Protein AF-A0A953XYH4-F1 (afdb_monomer_lite)

Secondary structure (DSSP, 8-state):
-PPPPTT--TTSSTTSS-HHHHHHHHHGGGHHHHHHHHHHHHHHHHHHHHHHHHHHHHIIIIITTT-GGGTHHHHHHHHHHHHHHHHHHHHHHHHHHHH-

pLDDT: mean 70.43, std 10.37, range [50.81, 85.0]

Foldseek 3Di:
DDDDDPPPPVPPPVPPPDPPVVVVVVCVVCVVVVVVVVVLVVLLVCLVVLQVVLVVVCVVPCVVVVNPVVNVVSVVVNVVSVVSNVVSVVVVVVVVVVVD

Radius of gyration: 25.69 Å; chains: 1; bounding box: 48×44×75 Å

Sequence (100 aa):
MTPPAKDDYEGKRRFAGGLLPRLLKYAWPQRGLLGISFLLFPLAAASQLGQPYVLKLVLDGPIKDGNAAGITPYLLVFIGLVLGQGILQFTQSLLMTLAG

Structure (mmCIF, N/CA/C/O backbone):
data_AF-A0A953XYH4-F1
#
_entry.id   AF-A0A953XYH4-F1
#
loop_
_atom_site.group_PDB
_atom_site.id
_atom_site.type_symbol
_atom_site.label_atom_id
_atom_site.label_alt_id
_atom_site.label_comp_id
_atom_site.label_asym_id
_atom_site.label_entity_id
_atom_site.label_seq_id
_atom_site.pdbx_PDB_ins_code
_atom_site.Cartn_x
_atom_site.Cartn_y
_atom_site.Cartn_z
_atom_site.occupancy
_atom_site.B_iso_or_equiv
_atom_site.auth_seq_id
_atom_site.auth_comp_id
_atom_site.auth_asym_id
_atom_site.auth_atom_id
_atom_site.pdbx_PDB_model_num
ATOM 1 N N . MET A 1 1 ? 30.353 37.609 -52.520 1.00 53.69 1 MET A N 1
ATOM 2 C CA . MET A 1 1 ? 30.089 36.658 -51.421 1.00 53.69 1 MET A CA 1
ATOM 3 C C . MET A 1 1 ? 28.840 37.116 -50.695 1.00 53.69 1 MET A C 1
ATOM 5 O O . MET A 1 1 ? 28.898 38.068 -49.932 1.00 53.69 1 MET A O 1
ATOM 9 N N . THR A 1 2 ? 27.698 36.525 -51.026 1.00 58.91 2 THR A N 1
ATOM 10 C CA . THR A 1 2 ? 26.427 36.739 -50.325 1.00 58.91 2 THR A CA 1
ATOM 11 C C . THR A 1 2 ? 26.399 35.853 -49.074 1.00 58.91 2 THR A C 1
ATOM 13 O O . THR A 1 2 ? 26.816 34.697 -49.164 1.00 58.91 2 THR A O 1
ATOM 16 N N . PRO A 1 3 ? 25.975 36.367 -47.906 1.00 57.78 3 PRO A N 1
ATOM 17 C CA . PRO A 1 3 ? 25.908 35.569 -46.685 1.00 57.78 3 PRO A CA 1
ATOM 18 C C . PRO A 1 3 ? 24.851 34.456 -46.822 1.00 57.78 3 PRO A C 1
ATOM 20 O O . PRO A 1 3 ? 23.803 34.703 -47.426 1.00 57.78 3 PRO A O 1
ATOM 23 N N . PRO A 1 4 ? 25.107 33.242 -46.297 1.00 58.75 4 PRO A N 1
ATOM 24 C CA . PRO A 1 4 ? 24.149 32.143 -46.368 1.00 58.75 4 PRO A CA 1
ATOM 25 C C . PRO A 1 4 ? 22.876 32.477 -45.580 1.00 58.75 4 PRO A C 1
ATOM 27 O O . PRO A 1 4 ? 22.923 33.118 -44.526 1.00 58.75 4 PRO A O 1
ATOM 30 N N . ALA A 1 5 ? 21.732 32.069 -46.136 1.00 64.25 5 ALA A N 1
ATOM 31 C CA . ALA A 1 5 ? 20.417 32.243 -45.535 1.00 64.25 5 ALA A CA 1
ATOM 32 C C . ALA A 1 5 ? 20.369 31.576 -44.151 1.00 64.25 5 ALA A C 1
ATOM 34 O O . ALA A 1 5 ? 20.984 30.538 -43.915 1.00 64.25 5 ALA A O 1
ATOM 35 N N . LYS A 1 6 ? 19.634 32.191 -43.223 1.00 57.78 6 LYS A N 1
ATOM 36 C CA . LYS A 1 6 ? 19.582 31.906 -41.775 1.00 57.78 6 LYS A CA 1
ATOM 37 C C . LYS A 1 6 ? 18.868 30.581 -41.438 1.00 57.78 6 LYS A C 1
ATOM 39 O O . LYS A 1 6 ? 18.379 30.389 -40.326 1.00 57.78 6 LYS A O 1
ATOM 44 N N . ASP A 1 7 ? 18.802 29.689 -42.413 1.00 57.28 7 ASP A N 1
ATOM 45 C CA . ASP A 1 7 ? 17.936 28.523 -42.504 1.00 57.28 7 ASP A CA 1
ATOM 46 C C . ASP A 1 7 ? 18.749 27.241 -42.237 1.00 57.28 7 ASP A C 1
ATOM 48 O O . ASP A 1 7 ? 18.176 26.213 -41.878 1.00 57.28 7 ASP A O 1
ATOM 52 N N . ASP A 1 8 ? 20.086 27.344 -42.291 1.00 51.84 8 ASP A N 1
ATOM 53 C CA . ASP A 1 8 ? 21.090 26.303 -42.004 1.00 51.84 8 ASP A CA 1
ATOM 54 C C . ASP A 1 8 ? 21.190 25.914 -40.513 1.00 51.84 8 ASP A C 1
ATOM 56 O O . ASP A 1 8 ? 22.164 25.316 -40.054 1.00 51.84 8 ASP A O 1
ATOM 60 N N . TYR A 1 9 ? 20.142 26.168 -39.727 1.00 54.19 9 TYR A N 1
ATOM 61 C CA . TYR A 1 9 ? 19.920 25.463 -38.465 1.00 54.19 9 TYR A CA 1
ATOM 62 C C . TYR A 1 9 ? 19.162 24.163 -38.764 1.00 54.19 9 TYR A C 1
ATOM 64 O O . TYR A 1 9 ? 18.007 23.980 -38.360 1.00 54.19 9 TYR A O 1
ATOM 72 N N . GLU A 1 10 ? 19.822 23.239 -39.469 1.00 55.06 10 GLU A N 1
ATOM 73 C CA . GLU A 1 10 ? 19.344 21.896 -39.844 1.00 55.06 10 GLU A CA 1
ATOM 74 C C . GLU A 1 10 ? 19.133 20.944 -38.638 1.00 55.06 10 GLU A C 1
ATOM 76 O O . GLU A 1 10 ? 19.367 19.739 -38.692 1.00 55.06 10 GLU A O 1
ATOM 81 N N . GLY A 1 11 ? 18.656 21.464 -37.507 1.00 53.94 11 GLY A N 1
ATOM 82 C CA . GLY A 1 11 ? 18.243 20.693 -36.338 1.00 53.94 11 GLY A CA 1
ATOM 83 C C . GLY A 1 11 ? 16.729 20.527 -36.210 1.00 53.94 11 GLY A C 1
ATOM 84 O O . GLY A 1 11 ? 16.285 19.649 -35.486 1.00 53.94 11 GLY A O 1
ATOM 85 N N . LYS A 1 12 ? 15.892 21.325 -36.889 1.00 53.34 12 LYS A N 1
ATOM 86 C CA . LYS A 1 12 ? 14.433 21.312 -36.627 1.00 53.34 12 LYS A CA 1
ATOM 87 C C . LYS A 1 12 ? 13.640 20.246 -37.388 1.00 53.34 12 LYS A C 1
ATOM 89 O O . LYS A 1 12 ? 12.633 19.763 -36.878 1.00 53.34 12 LYS A O 1
ATOM 94 N N . ARG A 1 13 ? 14.063 19.847 -38.593 1.00 50.81 13 ARG A N 1
ATOM 95 C CA . ARG A 1 13 ? 13.257 18.955 -39.458 1.00 50.81 13 ARG A CA 1
ATOM 96 C C . ARG A 1 13 ? 13.507 17.463 -39.250 1.00 50.81 13 ARG A C 1
ATOM 98 O O . ARG A 1 13 ? 12.594 16.672 -39.462 1.00 50.81 13 ARG A O 1
ATOM 105 N N . ARG A 1 14 ? 14.680 17.067 -38.744 1.00 52.47 14 ARG A N 1
ATOM 106 C CA . ARG A 1 14 ? 14.974 15.659 -38.407 1.00 52.47 14 ARG A CA 1
ATOM 107 C C . ARG A 1 14 ? 14.221 15.139 -37.177 1.00 52.47 14 ARG A C 1
ATOM 109 O O . ARG A 1 14 ? 14.085 13.931 -37.024 1.00 52.47 14 ARG A O 1
ATOM 116 N N . PHE A 1 15 ? 13.687 16.033 -36.345 1.00 53.28 15 PHE A N 1
ATOM 117 C CA . PHE A 1 15 ? 12.912 15.686 -35.147 1.00 53.28 15 PHE A CA 1
ATOM 118 C C . PHE A 1 15 ? 11.392 15.745 -35.375 1.00 53.28 15 PHE A C 1
ATOM 120 O O . PHE A 1 15 ? 10.632 15.282 -34.529 1.00 53.28 15 PHE A O 1
ATOM 127 N N . ALA A 1 16 ? 10.937 16.259 -36.526 1.00 56.75 16 ALA A N 1
ATOM 128 C CA . ALA A 1 16 ? 9.515 16.418 -36.843 1.00 56.75 16 ALA A CA 1
ATOM 129 C C . ALA A 1 16 ? 8.810 15.092 -37.206 1.00 56.75 16 ALA A C 1
ATOM 131 O O . ALA A 1 16 ? 7.585 15.021 -37.204 1.00 56.75 16 ALA A O 1
ATOM 132 N N . GLY A 1 17 ? 9.574 14.030 -37.488 1.00 57.78 17 GLY A N 1
ATOM 133 C CA . GLY A 1 17 ? 9.081 12.723 -37.930 1.00 57.78 17 GLY A CA 1
ATOM 134 C C . GLY A 1 17 ? 9.318 11.607 -36.915 1.00 57.78 17 GLY A C 1
ATOM 135 O O . GLY A 1 17 ? 9.964 10.614 -37.229 1.00 57.78 17 GLY A O 1
ATOM 136 N N . GLY A 1 18 ? 8.811 11.774 -35.694 1.00 61.19 18 GLY A N 1
ATOM 137 C CA . GLY A 1 18 ? 8.490 10.647 -34.818 1.00 61.19 18 GLY A CA 1
ATOM 138 C C . GLY A 1 18 ? 9.670 9.913 -34.171 1.00 61.19 18 GLY A C 1
ATOM 139 O O . GLY A 1 18 ? 9.860 8.714 -34.376 1.00 61.19 18 GLY A O 1
ATOM 140 N N . LEU A 1 19 ? 10.387 10.575 -33.265 1.00 58.12 19 LEU A N 1
ATOM 141 C CA . LEU A 1 19 ? 11.180 9.857 -32.255 1.00 58.12 19 LEU A CA 1
ATOM 142 C C . LEU A 1 19 ? 10.282 9.062 -31.290 1.00 58.12 19 LEU A C 1
ATOM 144 O O . LEU A 1 19 ? 10.639 7.951 -30.908 1.00 58.12 19 LEU A O 1
ATOM 148 N N . LEU A 1 20 ? 9.081 9.574 -30.988 1.00 61.19 20 LEU A N 1
ATOM 149 C CA . LEU A 1 20 ? 8.064 8.901 -30.165 1.00 61.19 20 LEU A CA 1
ATOM 150 C C . LEU A 1 20 ? 7.743 7.463 -30.622 1.00 61.19 20 LEU A C 1
ATOM 152 O O . LEU A 1 20 ? 7.860 6.559 -29.801 1.00 61.19 20 LEU A O 1
ATOM 156 N N . PRO A 1 21 ? 7.373 7.189 -31.890 1.00 64.56 21 PRO A N 1
ATOM 157 C CA . PRO A 1 21 ? 7.073 5.830 -32.347 1.00 64.56 21 PRO A CA 1
ATOM 158 C C . PRO A 1 21 ? 8.288 4.894 -32.336 1.00 64.56 21 PRO A C 1
ATOM 160 O O . PRO A 1 21 ? 8.119 3.693 -32.138 1.00 64.56 21 PRO A O 1
ATOM 163 N N . ARG A 1 22 ? 9.515 5.410 -32.501 1.00 63.16 22 ARG A N 1
ATOM 164 C CA . ARG A 1 22 ? 10.743 4.604 -32.364 1.00 63.16 22 ARG A CA 1
ATOM 165 C C . ARG A 1 22 ? 11.035 4.254 -30.904 1.00 63.16 22 ARG A C 1
ATOM 167 O O . ARG A 1 22 ? 11.397 3.114 -30.626 1.00 63.16 22 ARG A O 1
ATOM 174 N N . LEU A 1 23 ? 10.788 5.186 -29.986 1.00 60.72 23 LEU A N 1
ATOM 175 C CA . LEU A 1 23 ? 10.870 4.962 -28.542 1.00 60.72 23 LEU A CA 1
ATOM 176 C C . LEU A 1 23 ? 9.793 3.972 -28.065 1.00 60.72 23 LEU A C 1
ATOM 178 O O . LEU A 1 23 ? 10.087 3.025 -27.345 1.00 60.72 23 LEU A O 1
ATOM 182 N N . LEU A 1 24 ? 8.559 4.118 -28.557 1.00 57.78 24 LEU A N 1
ATOM 183 C CA . LEU A 1 24 ? 7.445 3.197 -28.305 1.00 57.78 24 LEU A CA 1
ATOM 184 C C . LEU A 1 24 ? 7.733 1.779 -28.812 1.00 57.78 24 LEU A C 1
ATOM 186 O O . LEU A 1 24 ? 7.271 0.813 -28.210 1.00 57.78 24 LEU A O 1
ATOM 190 N N . LYS A 1 25 ? 8.516 1.635 -29.889 1.00 61.66 25 LYS A N 1
ATOM 191 C CA . LYS A 1 25 ? 8.966 0.333 -30.405 1.00 61.66 25 LYS A CA 1
ATOM 192 C C . LYS A 1 25 ? 10.000 -0.332 -29.489 1.00 61.66 25 LYS A C 1
ATOM 194 O O . LYS A 1 25 ? 10.000 -1.552 -29.388 1.00 61.66 25 LYS A O 1
ATOM 199 N N . TYR A 1 26 ? 10.805 0.463 -28.783 1.00 57.19 26 TYR A N 1
ATOM 200 C CA . TYR A 1 26 ? 11.725 0.003 -27.736 1.00 57.19 26 TYR A CA 1
ATOM 201 C C . TYR A 1 26 ? 11.036 -0.262 -26.390 1.00 57.19 26 TYR A C 1
ATOM 203 O O . TYR A 1 26 ? 11.500 -1.105 -25.635 1.00 57.19 26 TYR A O 1
ATOM 211 N N . ALA A 1 27 ? 9.909 0.400 -26.107 1.00 55.50 27 ALA A N 1
ATOM 212 C CA . ALA A 1 27 ? 9.056 0.126 -24.945 1.00 55.50 27 ALA A CA 1
ATOM 213 C C . ALA A 1 27 ? 8.108 -1.078 -25.160 1.00 55.50 27 ALA A C 1
ATOM 215 O O . ALA A 1 27 ? 7.586 -1.665 -24.213 1.00 55.50 27 ALA A O 1
ATOM 216 N N . TRP A 1 28 ? 7.892 -1.477 -26.419 1.00 54.09 28 TRP A N 1
ATOM 217 C CA . TRP A 1 28 ? 7.034 -2.595 -26.830 1.00 54.09 28 TRP A CA 1
ATOM 218 C C . TRP A 1 28 ? 7.422 -3.972 -26.230 1.00 54.09 28 TRP A C 1
ATOM 220 O O . TRP A 1 28 ? 6.513 -4.708 -25.843 1.00 54.09 28 TRP A O 1
ATOM 230 N N . PRO A 1 29 ? 8.706 -4.343 -26.052 1.00 62.19 29 PRO A N 1
ATOM 231 C CA . PRO A 1 29 ? 9.092 -5.597 -25.398 1.00 62.19 29 PRO A CA 1
ATOM 232 C C . PRO A 1 29 ? 8.591 -5.702 -23.949 1.00 62.19 29 PRO A C 1
ATOM 234 O O . PRO A 1 29 ? 8.468 -6.798 -23.416 1.00 62.19 29 PRO A O 1
ATOM 237 N N . GLN A 1 30 ? 8.255 -4.568 -23.324 1.00 54.78 30 GLN A N 1
ATOM 238 C CA . GLN A 1 30 ? 7.825 -4.464 -21.932 1.00 54.78 30 GLN A CA 1
ATOM 239 C C . GLN A 1 30 ? 6.346 -4.078 -21.792 1.00 54.78 30 GLN A C 1
ATOM 241 O O . GLN A 1 30 ? 5.926 -3.535 -20.776 1.00 54.78 30 GLN A O 1
ATOM 246 N N . ARG A 1 31 ? 5.505 -4.398 -22.785 1.00 60.44 31 ARG A N 1
ATOM 247 C CA . ARG A 1 31 ? 4.047 -4.177 -22.697 1.00 60.44 31 ARG A CA 1
ATOM 248 C C . ARG A 1 31 ? 3.388 -4.868 -21.507 1.00 60.44 31 ARG A C 1
ATOM 250 O O . ARG A 1 31 ? 2.441 -4.320 -20.954 1.00 60.44 31 ARG A O 1
ATOM 257 N N . GLY A 1 32 ? 3.910 -6.027 -21.103 1.00 60.81 32 GLY A N 1
ATOM 258 C CA . GLY A 1 32 ? 3.499 -6.695 -19.868 1.00 60.81 32 GLY A CA 1
ATOM 259 C C . GLY A 1 32 ? 3.772 -5.822 -18.643 1.00 60.81 32 GLY A C 1
ATOM 260 O O . GLY A 1 32 ? 2.862 -5.575 -17.863 1.00 60.81 32 GLY A O 1
ATOM 261 N N . LEU A 1 33 ? 4.983 -5.267 -18.529 1.00 61.22 33 LEU A N 1
ATOM 262 C CA . LEU A 1 33 ? 5.348 -4.326 -17.466 1.00 61.22 33 LEU A CA 1
ATOM 263 C C . LEU A 1 33 ? 4.528 -3.039 -17.517 1.00 61.22 33 LEU A C 1
ATOM 265 O O . LEU A 1 33 ? 4.068 -2.598 -16.479 1.00 61.22 33 LEU A O 1
ATOM 269 N N . LEU A 1 34 ? 4.318 -2.447 -18.695 1.00 64.81 34 LEU A N 1
ATOM 270 C CA . LEU A 1 34 ? 3.504 -1.238 -18.838 1.00 64.81 34 LEU A CA 1
ATOM 271 C C . LEU A 1 34 ? 2.068 -1.482 -18.375 1.00 64.81 34 LEU A C 1
ATOM 273 O O . LEU A 1 34 ? 1.533 -0.669 -17.631 1.00 64.81 34 LEU A O 1
ATOM 277 N N . GLY A 1 35 ? 1.466 -2.609 -18.763 1.00 70.69 35 GLY A N 1
ATOM 278 C CA . GLY A 1 35 ? 0.140 -3.004 -18.291 1.00 70.69 35 GLY A CA 1
ATOM 279 C C . GLY A 1 35 ? 0.109 -3.241 -16.781 1.00 70.69 35 GLY A C 1
ATOM 280 O O . GLY A 1 35 ? -0.786 -2.742 -16.106 1.00 70.69 35 GLY A O 1
ATOM 281 N N . ILE A 1 36 ? 1.120 -3.929 -16.242 1.00 68.06 36 ILE A N 1
ATOM 282 C CA . ILE A 1 36 ? 1.283 -4.164 -14.802 1.00 68.06 36 ILE A CA 1
ATOM 283 C C . ILE A 1 36 ? 1.426 -2.829 -14.062 1.00 68.06 36 ILE A C 1
ATOM 285 O O . ILE A 1 36 ? 0.661 -2.582 -13.143 1.00 68.06 36 ILE A O 1
ATOM 289 N N . SER A 1 37 ? 2.308 -1.923 -14.487 1.00 64.62 37 SER A N 1
ATOM 290 C CA . SER A 1 37 ? 2.467 -0.582 -13.911 1.00 64.62 37 SER A CA 1
ATOM 291 C C . SER A 1 37 ? 1.180 0.240 -13.986 1.00 64.62 37 SER A C 1
ATOM 293 O O . SER A 1 37 ? 0.844 0.933 -13.028 1.00 64.62 37 SER A O 1
ATOM 295 N N . PHE A 1 38 ? 0.431 0.133 -15.085 1.00 75.69 38 PHE A N 1
ATOM 296 C CA . PHE A 1 38 ? -0.847 0.821 -15.250 1.00 75.69 38 PHE A CA 1
ATOM 297 C C . PHE A 1 38 ? -1.929 0.277 -14.311 1.00 75.69 38 PHE A C 1
ATOM 299 O O . PHE A 1 38 ? -2.770 1.044 -13.860 1.00 75.69 38 PHE A O 1
ATOM 306 N N . LEU A 1 39 ? -1.896 -1.020 -13.985 1.00 74.38 39 LEU A N 1
ATOM 307 C CA . LEU A 1 39 ? -2.783 -1.650 -12.998 1.00 74.38 39 LEU A CA 1
ATOM 308 C C . LEU A 1 39 ? -2.322 -1.405 -11.555 1.00 74.38 39 LEU A C 1
ATOM 310 O O . LEU A 1 39 ? -3.138 -1.261 -10.646 1.00 74.38 39 LEU A O 1
ATOM 314 N N . LEU A 1 40 ? -1.010 -1.325 -11.347 1.00 68.25 40 LEU A N 1
ATOM 315 C CA . LEU A 1 40 ? -0.398 -1.007 -10.065 1.00 68.25 40 LEU A CA 1
ATOM 316 C C . LEU A 1 40 ? -0.704 0.427 -9.642 1.00 68.25 40 LEU A C 1
ATOM 318 O O . LEU A 1 40 ? -0.836 0.677 -8.454 1.00 68.25 40 LEU A O 1
ATOM 322 N N . PHE A 1 41 ? -0.854 1.356 -10.584 1.00 77.50 41 PHE A N 1
ATOM 323 C CA . PHE A 1 41 ? -1.162 2.756 -10.293 1.00 77.50 41 PHE A CA 1
ATOM 324 C C . PHE A 1 41 ? -2.476 2.957 -9.512 1.00 77.50 41 PHE A C 1
ATOM 326 O O . PHE A 1 41 ? -2.435 3.522 -8.417 1.00 77.50 41 PHE A O 1
ATOM 333 N N . PRO A 1 42 ? -3.640 2.478 -9.996 1.00 78.50 42 PRO A N 1
ATOM 334 C CA . PRO A 1 42 ? -4.889 2.576 -9.254 1.00 78.50 42 PRO A CA 1
ATOM 335 C C . PRO A 1 42 ? -4.869 1.719 -7.989 1.00 78.50 42 PRO A C 1
ATOM 337 O O . PRO A 1 42 ? -5.470 2.112 -6.998 1.00 78.50 42 PRO A O 1
ATOM 340 N N . LEU A 1 43 ? -4.155 0.589 -7.981 1.00 74.62 43 LEU A N 1
ATOM 341 C CA . LEU A 1 43 ? -4.040 -0.254 -6.791 1.00 74.62 43 LEU A CA 1
ATOM 342 C C . LEU A 1 43 ? -3.203 0.422 -5.690 1.00 74.62 43 LEU A C 1
ATOM 344 O O . LEU A 1 43 ? -3.575 0.393 -4.521 1.00 74.62 43 LEU A O 1
ATOM 348 N N . ALA A 1 44 ? -2.119 1.105 -6.059 1.00 71.31 44 ALA A N 1
ATOM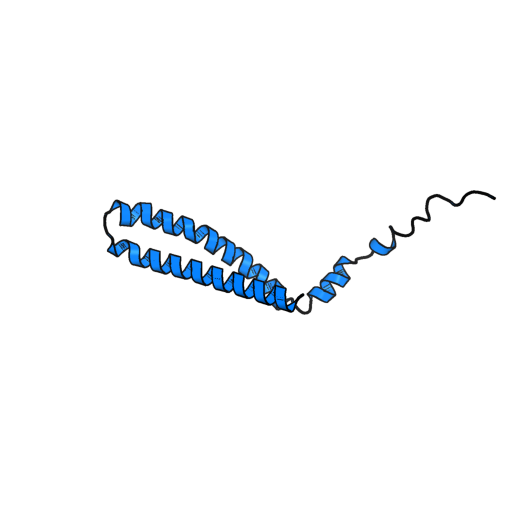 349 C CA . ALA A 1 44 ? -1.311 1.919 -5.158 1.00 71.31 44 ALA A CA 1
ATOM 350 C C . ALA A 1 44 ? -2.097 3.130 -4.645 1.00 71.31 44 ALA A C 1
ATOM 352 O O . ALA A 1 44 ? -2.070 3.407 -3.447 1.00 71.31 44 ALA A O 1
ATOM 353 N N . ALA A 1 45 ? -2.841 3.810 -5.523 1.00 78.12 45 ALA A N 1
ATOM 354 C CA . ALA A 1 45 ? -3.722 4.909 -5.138 1.00 78.12 45 ALA A CA 1
ATOM 355 C C . ALA A 1 45 ? -4.831 4.438 -4.182 1.00 78.12 45 ALA A C 1
ATOM 357 O O . ALA A 1 45 ? -5.091 5.082 -3.167 1.00 78.12 45 ALA A O 1
ATOM 358 N N . ALA A 1 46 ? -5.439 3.279 -4.453 1.00 75.81 46 ALA A N 1
ATOM 359 C CA . ALA A 1 46 ? -6.426 2.658 -3.577 1.00 75.81 46 ALA A CA 1
ATOM 360 C C . ALA A 1 46 ? -5.820 2.272 -2.222 1.00 75.81 46 ALA A C 1
ATOM 362 O O . ALA A 1 46 ? -6.456 2.504 -1.200 1.00 75.81 46 ALA A O 1
ATOM 363 N N . SER A 1 47 ? -4.585 1.762 -2.177 1.00 73.88 47 SER A N 1
ATOM 364 C CA . SER A 1 47 ? -3.893 1.478 -0.913 1.00 73.88 47 SER A CA 1
ATOM 365 C C . SER A 1 47 ? -3.535 2.738 -0.127 1.00 73.88 47 SER A C 1
ATOM 367 O O . SER A 1 47 ? -3.721 2.766 1.090 1.00 73.88 47 SER A O 1
ATOM 369 N N . GLN A 1 48 ? -3.082 3.798 -0.802 1.00 73.31 48 GLN A N 1
ATOM 370 C CA . GLN A 1 48 ? -2.794 5.089 -0.170 1.00 73.31 48 GLN A CA 1
ATOM 371 C C . GLN A 1 48 ? -4.047 5.759 0.395 1.00 73.31 48 GLN A C 1
ATOM 373 O O . GLN A 1 48 ? -3.967 6.390 1.442 1.00 73.31 48 GLN A O 1
ATOM 378 N N . LEU A 1 49 ? -5.196 5.614 -0.270 1.00 76.00 49 LEU A N 1
ATOM 379 C CA . LEU A 1 49 ? -6.487 6.109 0.218 1.00 76.00 49 LEU A CA 1
ATOM 380 C C . LEU A 1 49 ? -7.116 5.169 1.255 1.00 76.00 49 LEU A C 1
ATOM 382 O O . LEU A 1 49 ? -7.794 5.620 2.175 1.00 76.00 49 LEU A O 1
ATOM 386 N N . GLY A 1 50 ? -6.860 3.868 1.142 1.00 77.25 50 GLY A N 1
ATOM 387 C CA . GLY A 1 50 ? -7.362 2.847 2.051 1.00 77.25 50 GLY A CA 1
ATOM 388 C C . GLY A 1 50 ? -6.799 3.002 3.460 1.00 77.25 50 GLY A C 1
ATOM 389 O O . GLY A 1 50 ? -7.546 2.874 4.421 1.00 77.25 50 GLY A O 1
ATOM 390 N N . GLN A 1 51 ? -5.519 3.354 3.605 1.00 72.88 51 GLN A N 1
ATOM 391 C CA . GLN A 1 51 ? -4.891 3.581 4.915 1.00 72.88 51 GLN A CA 1
ATOM 392 C C . GLN A 1 51 ? -5.601 4.654 5.771 1.00 72.88 51 GLN A C 1
ATOM 394 O O . GLN A 1 51 ? -6.047 4.322 6.872 1.00 72.88 51 GLN A O 1
ATOM 399 N N . PRO A 1 52 ? -5.777 5.910 5.310 1.00 83.38 52 PRO A N 1
ATOM 400 C CA . PRO A 1 52 ? -6.502 6.929 6.067 1.00 83.38 52 PRO A CA 1
ATOM 401 C C . PRO A 1 52 ? -7.995 6.602 6.210 1.00 83.38 52 PRO A C 1
ATOM 403 O O . PRO A 1 52 ? -8.607 6.982 7.207 1.00 83.38 52 PRO A O 1
ATOM 406 N N . TYR A 1 53 ? -8.589 5.868 5.262 1.00 82.12 53 TYR A N 1
ATOM 407 C CA . TYR A 1 53 ? -9.993 5.459 5.338 1.00 82.12 53 TYR A CA 1
ATOM 408 C C . TYR A 1 53 ? -10.245 4.396 6.416 1.00 82.12 53 TYR A C 1
ATOM 410 O O . TYR A 1 53 ? -11.179 4.520 7.207 1.00 82.12 53 TYR A O 1
ATOM 418 N N . VAL A 1 54 ? -9.379 3.384 6.500 1.00 78.81 54 VAL A N 1
ATOM 419 C CA . VAL A 1 54 ? -9.414 2.367 7.559 1.00 78.81 54 VAL A CA 1
ATOM 420 C C . VAL A 1 54 ? -9.193 3.017 8.920 1.00 78.81 54 VAL A C 1
ATOM 422 O O . VAL A 1 54 ? -9.916 2.714 9.865 1.00 78.81 54 VAL A O 1
ATOM 425 N N . LEU A 1 55 ? -8.258 3.967 9.016 1.00 82.31 55 LEU A N 1
ATOM 426 C CA . LEU A 1 55 ? -8.026 4.707 10.254 1.00 82.31 55 LEU A CA 1
ATOM 427 C C . LEU A 1 55 ? -9.277 5.485 10.692 1.00 82.31 55 LEU A C 1
ATOM 429 O O . LEU A 1 55 ? -9.637 5.461 11.868 1.00 82.31 55 LEU A O 1
ATOM 433 N N . LYS A 1 56 ? -9.979 6.112 9.741 1.00 82.44 56 LYS A N 1
ATOM 434 C CA . LYS A 1 56 ? -11.241 6.813 10.000 1.00 82.44 56 LYS A CA 1
ATOM 435 C C . LYS A 1 56 ? -12.337 5.869 10.506 1.00 82.44 56 LYS A C 1
ATOM 437 O O . LYS A 1 56 ? -12.985 6.181 11.497 1.00 82.44 56 LYS A O 1
ATOM 442 N N . LEU A 1 57 ? -12.503 4.701 9.883 1.00 81.81 57 LEU A N 1
ATOM 443 C CA . LEU A 1 57 ? -13.474 3.688 10.321 1.00 81.81 57 LEU A CA 1
ATOM 444 C C . LEU A 1 57 ? -13.199 3.180 11.743 1.00 81.81 57 LEU A C 1
ATOM 446 O O . LEU A 1 57 ? -14.132 2.977 12.518 1.00 81.81 57 LEU A O 1
ATOM 450 N N . VAL A 1 58 ? -11.924 3.004 12.098 1.00 80.31 58 VAL A N 1
ATOM 451 C CA . VAL A 1 58 ? -11.512 2.591 13.448 1.00 80.31 58 VAL A CA 1
ATOM 452 C C . VAL A 1 58 ? -11.830 3.669 14.485 1.00 80.31 58 VAL A C 1
ATOM 454 O O . VAL A 1 58 ? -12.325 3.349 15.567 1.00 80.31 58 VAL A O 1
ATOM 457 N N . LEU A 1 59 ? -11.562 4.934 14.151 1.00 80.06 59 LEU A N 1
ATOM 458 C CA . LEU A 1 59 ? -11.865 6.091 14.996 1.00 80.06 59 LEU A CA 1
ATOM 459 C C . LEU A 1 59 ? -13.372 6.256 15.232 1.00 80.06 59 LEU A C 1
ATOM 461 O O . LEU A 1 59 ? -13.792 6.411 16.376 1.00 80.06 59 LEU A O 1
ATOM 465 N N . ASP A 1 60 ? -14.173 6.197 14.167 1.00 81.88 60 ASP A N 1
ATOM 466 C CA . ASP A 1 60 ? -15.609 6.487 14.232 1.00 81.88 60 ASP A CA 1
ATOM 467 C C . ASP A 1 60 ? -16.431 5.359 14.885 1.00 81.88 60 ASP A C 1
ATOM 469 O O . ASP A 1 60 ? -17.505 5.633 15.425 1.00 81.88 60 ASP A O 1
ATOM 473 N N . GLY A 1 61 ? -15.945 4.112 14.856 1.00 79.94 61 GLY A N 1
ATOM 474 C CA . GLY A 1 61 ? -16.639 2.947 15.417 1.00 79.94 61 GLY A CA 1
ATOM 475 C C . GLY A 1 61 ? -15.998 2.411 16.704 1.00 79.94 61 GLY A C 1
ATOM 476 O O . GLY A 1 61 ? -16.303 2.888 17.796 1.00 79.94 61 GLY A O 1
ATOM 477 N N . PRO A 1 62 ? -15.109 1.407 16.611 1.00 73.12 62 PRO A N 1
ATOM 478 C CA . PRO A 1 62 ? -14.669 0.624 17.765 1.00 73.12 62 PRO A CA 1
ATOM 479 C C . PRO A 1 62 ? -13.900 1.424 18.826 1.00 73.12 62 PRO A C 1
ATOM 481 O O . PRO A 1 62 ? -13.985 1.078 20.004 1.00 73.12 62 PRO A O 1
ATOM 484 N N . ILE A 1 63 ? -13.190 2.499 18.455 1.00 74.44 63 ILE A N 1
ATOM 485 C CA . ILE A 1 63 ? -12.567 3.398 19.444 1.00 74.44 63 ILE A CA 1
ATOM 486 C C . ILE A 1 63 ? -13.632 4.195 20.206 1.00 74.44 63 ILE A C 1
ATOM 488 O O . ILE A 1 63 ? -13.539 4.316 21.427 1.00 74.44 63 ILE A O 1
ATOM 492 N N . LYS A 1 64 ? -14.654 4.707 19.512 1.00 75.81 64 LYS A N 1
ATOM 493 C CA . LYS A 1 64 ? -15.753 5.464 20.125 1.00 75.81 64 LYS A CA 1
ATOM 494 C C . LYS A 1 64 ? -16.615 4.594 21.046 1.00 75.81 64 LYS A C 1
ATOM 496 O O . LYS A 1 64 ? -17.038 5.064 22.097 1.00 75.81 64 LYS A O 1
ATOM 501 N N . ASP A 1 65 ? -16.800 3.327 20.685 1.00 78.06 65 ASP A N 1
ATOM 502 C CA . ASP A 1 65 ? -17.537 2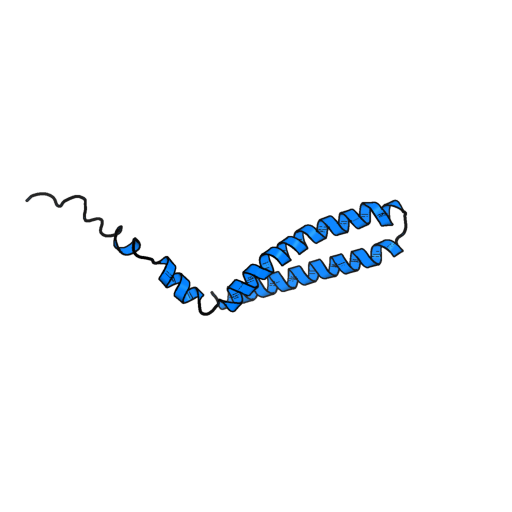.335 21.478 1.00 78.06 65 ASP A CA 1
ATOM 503 C C . ASP A 1 65 ? -16.692 1.701 22.604 1.00 78.06 65 ASP A C 1
ATOM 505 O O . ASP A 1 65 ? -17.193 0.873 23.365 1.00 78.06 65 ASP A O 1
ATOM 509 N N . GLY A 1 66 ? -15.4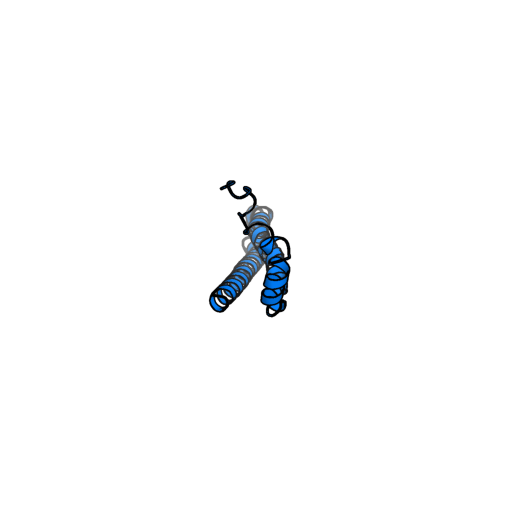00 2.045 22.713 1.00 78.69 66 GLY A N 1
ATOM 510 C CA . GLY A 1 66 ? -14.476 1.467 23.698 1.00 78.69 66 GLY A CA 1
ATOM 511 C C . GLY A 1 66 ? -14.203 -0.033 23.505 1.00 78.69 66 GLY A C 1
ATOM 512 O O . GLY A 1 66 ? -1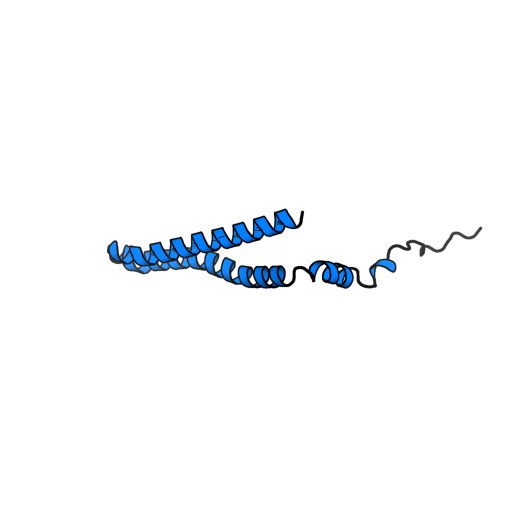3.663 -0.688 24.398 1.00 78.69 66 GLY A O 1
ATOM 513 N N . ASN A 1 67 ? -14.570 -0.599 22.352 1.00 77.06 67 ASN A N 1
ATOM 514 C CA . ASN A 1 67 ? -14.475 -2.025 22.067 1.00 77.06 67 ASN A CA 1
ATOM 515 C C . ASN A 1 67 ? -13.194 -2.352 21.287 1.00 77.06 67 ASN A C 1
ATOM 517 O O . ASN A 1 67 ? -13.163 -2.343 20.053 1.00 77.06 67 ASN A O 1
ATOM 521 N N . ALA A 1 68 ? -12.144 -2.725 22.020 1.00 72.12 68 ALA A N 1
ATOM 522 C CA . ALA A 1 68 ? -10.849 -3.095 21.450 1.00 72.12 68 ALA A 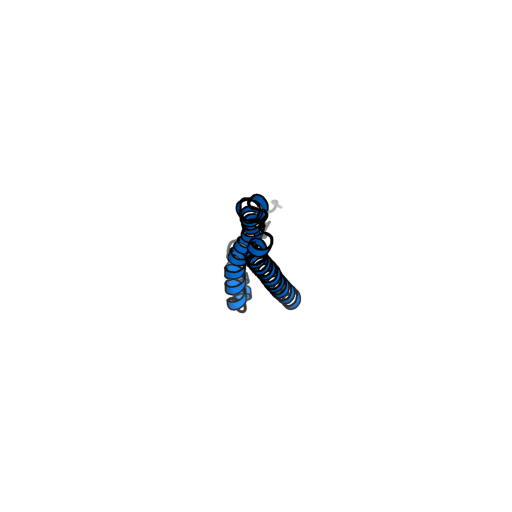CA 1
ATOM 523 C C . ALA A 1 68 ? -10.910 -4.312 20.502 1.00 72.12 68 ALA A C 1
ATOM 525 O O . ALA A 1 68 ? -10.140 -4.375 19.543 1.00 72.12 68 ALA A O 1
ATOM 526 N N . ALA A 1 69 ? -11.841 -5.252 20.709 1.00 80.00 69 ALA A N 1
ATOM 527 C CA . ALA A 1 69 ? -11.985 -6.426 19.841 1.00 80.00 69 ALA A CA 1
ATOM 528 C C . ALA A 1 69 ? -12.533 -6.063 18.449 1.00 80.00 69 ALA A C 1
ATOM 530 O O . ALA A 1 69 ? -12.232 -6.733 17.462 1.00 80.00 69 ALA A O 1
ATOM 531 N N . GLY A 1 70 ? -13.284 -4.961 18.346 1.00 77.06 70 GLY A N 1
ATOM 532 C CA . GLY A 1 70 ? -13.768 -4.434 17.071 1.00 77.06 70 GLY A CA 1
ATOM 533 C C . GLY A 1 70 ? -12.666 -3.832 16.193 1.00 77.06 70 GLY A C 1
ATOM 534 O O . GLY A 1 70 ? -12.894 -3.630 15.006 1.00 77.06 70 GLY A O 1
ATOM 535 N N . ILE A 1 71 ? -11.470 -3.574 16.738 1.00 78.56 71 ILE A N 1
ATOM 536 C CA . ILE A 1 71 ? -10.335 -2.965 16.021 1.00 78.56 71 ILE A CA 1
ATOM 537 C C . ILE A 1 71 ? -9.557 -4.008 15.203 1.00 78.56 71 ILE A C 1
ATOM 539 O O . ILE A 1 71 ? -9.058 -3.704 14.119 1.00 78.56 71 ILE A O 1
ATOM 543 N N . THR A 1 72 ? -9.476 -5.250 15.686 1.00 83.19 72 THR A N 1
ATOM 544 C CA . THR A 1 72 ? -8.698 -6.342 15.076 1.00 83.19 72 THR A CA 1
ATOM 545 C C . THR A 1 72 ? -8.942 -6.555 13.572 1.00 83.19 72 THR A C 1
ATOM 547 O O . THR A 1 72 ? -7.953 -6.636 12.839 1.00 83.19 72 THR A O 1
ATOM 550 N N . PRO A 1 73 ? -10.189 -6.613 13.052 1.00 83.50 73 PRO A N 1
ATOM 551 C CA . PRO A 1 73 ? -10.409 -6.791 11.614 1.00 83.50 73 PRO A CA 1
ATOM 552 C C . PRO A 1 73 ? -9.885 -5.614 10.779 1.00 83.50 73 PRO A C 1
ATOM 554 O O . PRO A 1 73 ? -9.302 -5.828 9.718 1.00 83.50 73 PRO A O 1
ATOM 557 N N . TYR A 1 74 ? -10.013 -4.379 11.267 1.00 80.88 74 TYR A N 1
ATOM 558 C CA . TYR A 1 74 ? -9.480 -3.199 10.579 1.00 80.88 74 TYR A CA 1
ATOM 559 C C . TYR A 1 74 ? -7.952 -3.177 10.581 1.00 80.88 74 TYR A C 1
ATOM 561 O O . TYR A 1 74 ? -7.338 -2.803 9.583 1.00 80.88 74 TYR A O 1
ATOM 569 N N . LEU A 1 75 ? -7.334 -3.633 11.673 1.00 81.81 75 LEU A N 1
ATOM 570 C CA . LEU A 1 75 ? -5.885 -3.765 11.770 1.00 81.81 75 LEU A CA 1
ATOM 571 C C . LEU A 1 75 ? -5.342 -4.755 10.725 1.00 81.81 75 LEU A C 1
ATOM 573 O O . LEU A 1 75 ? -4.346 -4.470 10.065 1.00 81.81 75 LEU A O 1
ATOM 577 N N . LEU A 1 76 ? -6.025 -5.887 10.522 1.00 83.19 76 LEU A N 1
ATOM 578 C CA . LEU A 1 76 ? -5.668 -6.869 9.491 1.00 83.19 76 LEU A CA 1
ATOM 579 C C . LEU A 1 76 ? -5.781 -6.294 8.075 1.00 83.19 76 LEU A C 1
ATOM 581 O O . LEU A 1 76 ? -4.876 -6.486 7.264 1.00 83.19 76 LEU A O 1
ATOM 585 N N . VAL A 1 77 ? -6.854 -5.550 7.786 1.00 83.25 77 VAL A N 1
ATOM 586 C CA . VAL A 1 77 ? -7.015 -4.857 6.496 1.00 83.25 77 VAL A CA 1
ATOM 587 C C . VAL A 1 77 ? -5.891 -3.842 6.289 1.00 83.25 77 VAL A C 1
ATOM 589 O O . VAL A 1 77 ? -5.291 -3.803 5.217 1.00 83.25 77 VAL A O 1
ATOM 592 N N . PHE A 1 78 ? -5.553 -3.063 7.319 1.00 78.19 78 PHE A N 1
ATOM 593 C CA . PHE A 1 78 ? -4.464 -2.091 7.262 1.00 78.19 78 PHE A CA 1
ATOM 594 C C . PHE A 1 78 ? -3.116 -2.758 6.958 1.00 78.19 78 PHE A C 1
ATOM 596 O O . PHE A 1 78 ? -2.403 -2.324 6.053 1.00 78.19 78 PHE A O 1
ATOM 603 N N . ILE A 1 79 ? -2.793 -3.855 7.650 1.00 84.69 79 ILE A N 1
ATOM 604 C CA . ILE A 1 79 ? -1.579 -4.641 7.394 1.00 84.69 79 ILE A CA 1
ATOM 605 C C . ILE A 1 79 ? -1.569 -5.163 5.952 1.00 84.69 79 ILE A C 1
ATOM 607 O O . ILE A 1 79 ? -0.552 -5.048 5.269 1.00 84.69 79 ILE A O 1
ATOM 611 N N . GLY A 1 80 ? -2.699 -5.678 5.459 1.00 84.25 80 GLY A N 1
ATOM 612 C CA . GLY A 1 80 ? -2.833 -6.129 4.073 1.00 84.25 80 GLY A CA 1
ATOM 613 C C . GLY A 1 80 ? -2.548 -5.022 3.054 1.00 84.25 80 GLY A C 1
ATOM 614 O O . GLY A 1 80 ? -1.818 -5.250 2.089 1.00 84.25 80 GLY A O 1
ATOM 615 N N . LEU A 1 81 ? -3.053 -3.807 3.289 1.00 79.38 81 LEU A N 1
ATOM 616 C CA . LEU A 1 81 ? -2.801 -2.648 2.424 1.00 79.38 81 LEU A CA 1
ATOM 617 C C . LEU A 1 81 ? -1.324 -2.233 2.428 1.00 79.38 81 LEU A C 1
ATOM 619 O O . LEU A 1 81 ? -0.770 -1.950 1.364 1.00 79.38 81 LEU A O 1
ATOM 623 N N . VAL A 1 82 ? -0.678 -2.227 3.598 1.00 81.75 82 VAL A N 1
ATOM 624 C CA . VAL A 1 82 ? 0.751 -1.898 3.741 1.00 81.75 82 VAL A CA 1
ATOM 625 C C . VAL A 1 82 ? 1.625 -2.931 3.031 1.00 81.75 82 VAL A C 1
ATOM 627 O O . VAL A 1 82 ? 2.505 -2.560 2.254 1.00 81.75 82 VAL A O 1
ATOM 630 N N . LEU A 1 83 ? 1.363 -4.224 3.244 1.00 85.00 83 LEU A N 1
ATOM 631 C CA . LEU A 1 83 ? 2.092 -5.303 2.576 1.00 85.00 83 LEU A CA 1
ATOM 632 C C . LEU A 1 83 ? 1.892 -5.259 1.062 1.00 85.00 83 LEU A C 1
ATOM 634 O O . LEU A 1 83 ? 2.868 -5.347 0.317 1.00 85.00 83 LEU A O 1
ATOM 638 N N . GLY A 1 84 ? 0.653 -5.052 0.607 1.00 79.06 84 GLY A N 1
ATOM 639 C CA . GLY A 1 84 ? 0.347 -4.863 -0.806 1.00 79.06 84 GLY A CA 1
ATOM 640 C C . GLY A 1 84 ? 1.171 -3.720 -1.394 1.00 79.06 84 GLY A C 1
ATOM 641 O O . GLY A 1 84 ? 1.925 -3.927 -2.340 1.00 79.06 84 GLY A O 1
ATOM 642 N N . GLN A 1 85 ? 1.121 -2.534 -0.784 1.00 77.75 85 GLN A N 1
ATOM 643 C CA . GLN A 1 85 ? 1.906 -1.383 -1.234 1.00 77.75 85 GLN A CA 1
ATOM 644 C C . GLN A 1 85 ? 3.418 -1.669 -1.254 1.00 77.75 85 GLN A C 1
ATOM 646 O O . GLN A 1 85 ? 4.101 -1.258 -2.192 1.00 77.75 85 GLN A O 1
ATOM 651 N N . GLY A 1 86 ? 3.945 -2.381 -0.256 1.00 77.12 86 GLY A N 1
ATOM 652 C CA . GLY A 1 86 ? 5.349 -2.793 -0.212 1.00 77.12 86 GLY A CA 1
ATOM 653 C C . GLY A 1 86 ? 5.739 -3.680 -1.398 1.00 77.12 86 GLY A C 1
ATOM 654 O O . GLY A 1 86 ? 6.741 -3.412 -2.058 1.00 77.12 86 GLY A O 1
ATOM 655 N N . ILE A 1 87 ? 4.917 -4.680 -1.726 1.00 81.56 87 ILE A N 1
ATOM 656 C CA . ILE A 1 87 ? 5.132 -5.574 -2.877 1.00 81.56 87 ILE A CA 1
ATOM 657 C C . ILE A 1 87 ? 5.090 -4.793 -4.193 1.00 81.56 87 ILE A C 1
ATOM 659 O O . ILE A 1 87 ? 5.945 -4.996 -5.059 1.00 81.56 87 ILE A O 1
ATOM 663 N N . LEU A 1 88 ? 4.126 -3.877 -4.341 1.00 76.88 88 LEU A N 1
ATOM 664 C CA . LEU A 1 88 ? 4.029 -3.006 -5.512 1.00 76.88 88 LEU A CA 1
ATOM 665 C C . LEU A 1 88 ? 5.308 -2.180 -5.704 1.00 76.88 88 LEU A C 1
ATOM 667 O O . LEU A 1 88 ? 5.886 -2.180 -6.791 1.00 76.88 88 LEU A O 1
ATOM 671 N N . GLN A 1 89 ? 5.771 -1.510 -4.645 1.00 77.75 89 GLN A N 1
ATOM 672 C CA . GLN A 1 89 ? 6.976 -0.681 -4.704 1.00 77.75 89 GLN A CA 1
ATOM 673 C C . GLN A 1 89 ? 8.237 -1.508 -4.955 1.00 77.75 89 GLN A C 1
ATOM 675 O O . GLN A 1 89 ? 9.089 -1.106 -5.744 1.00 77.75 89 GLN A O 1
ATOM 680 N N . PHE A 1 90 ? 8.344 -2.681 -4.332 1.00 79.19 90 PHE A N 1
ATOM 681 C CA . PHE A 1 90 ? 9.462 -3.590 -4.554 1.00 79.19 90 PHE A CA 1
ATOM 682 C C . PHE A 1 90 ? 9.509 -4.072 -6.006 1.00 79.19 90 PHE A C 1
ATOM 684 O O . PHE A 1 90 ? 10.565 -4.042 -6.635 1.00 79.19 90 PHE A O 1
ATOM 691 N N . THR A 1 91 ? 8.353 -4.427 -6.572 1.00 74.69 91 THR A N 1
ATOM 692 C CA . THR A 1 91 ? 8.238 -4.818 -7.982 1.00 74.69 91 THR A CA 1
ATOM 693 C C . THR A 1 91 ? 8.675 -3.671 -8.888 1.00 74.69 91 THR A C 1
ATOM 695 O O . THR A 1 91 ? 9.508 -3.869 -9.764 1.00 74.69 91 THR A O 1
ATOM 698 N N . GLN A 1 92 ? 8.186 -2.451 -8.649 1.00 71.00 92 GLN A N 1
ATOM 699 C CA . GLN A 1 92 ? 8.586 -1.272 -9.420 1.00 71.00 92 GLN A CA 1
ATOM 700 C C . GLN A 1 92 ? 10.097 -0.994 -9.329 1.00 71.00 92 GLN A C 1
ATOM 702 O O . GLN A 1 92 ? 10.719 -0.679 -10.343 1.00 71.00 92 GLN A O 1
ATOM 707 N N . SER A 1 93 ? 10.685 -1.151 -8.14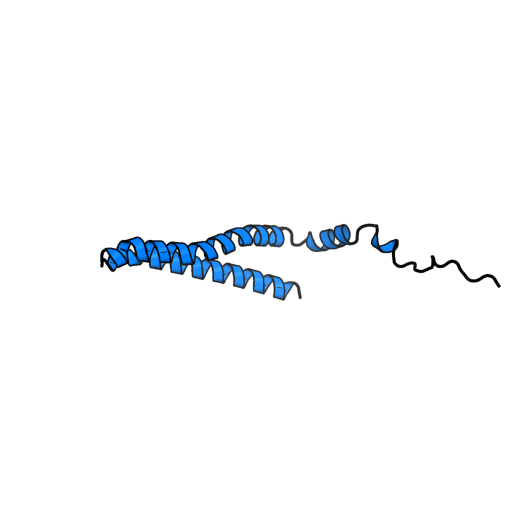2 1.00 75.44 93 SER A N 1
ATOM 708 C CA . SER A 1 93 ? 12.123 -0.985 -7.913 1.00 75.44 93 SER A CA 1
ATOM 709 C C . SER A 1 93 ? 12.947 -1.992 -8.721 1.00 75.44 93 SER A C 1
ATOM 711 O O . SER A 1 93 ? 13.844 -1.595 -9.461 1.00 75.44 93 SER A O 1
ATOM 713 N N . LEU A 1 94 ? 12.581 -3.281 -8.681 1.00 80.69 94 LEU A N 1
ATOM 714 C CA . LEU A 1 94 ? 13.250 -4.320 -9.472 1.00 80.69 94 LEU A CA 1
ATOM 715 C C . LEU A 1 94 ? 13.203 -4.025 -10.973 1.00 80.69 94 LEU A C 1
ATOM 717 O O . LEU A 1 94 ? 14.201 -4.195 -11.671 1.00 80.69 94 LEU A O 1
ATOM 721 N N . LEU A 1 95 ? 12.056 -3.557 -11.469 1.00 71.81 95 LEU A N 1
ATOM 722 C CA . LEU A 1 95 ? 11.892 -3.205 -12.878 1.00 71.81 95 LEU A CA 1
ATOM 723 C C . LEU A 1 95 ? 12.788 -2.031 -13.289 1.00 71.81 95 LEU A C 1
ATOM 725 O O . LEU A 1 95 ? 13.357 -2.062 -14.377 1.00 71.81 95 LEU A O 1
ATOM 729 N N . MET A 1 96 ? 12.947 -1.025 -12.424 1.00 73.44 96 MET A N 1
ATOM 730 C CA . MET A 1 96 ? 13.877 0.082 -12.661 1.00 73.44 96 MET A CA 1
ATOM 731 C C . MET A 1 96 ? 15.334 -0.385 -12.658 1.00 73.44 96 MET A C 1
ATOM 733 O O . MET A 1 96 ? 16.095 0.043 -13.519 1.00 73.44 96 MET A O 1
ATOM 737 N N . THR A 1 97 ? 15.718 -1.284 -11.746 1.00 76.06 97 THR A N 1
ATOM 738 C CA . THR A 1 97 ? 17.083 -1.833 -11.696 1.00 76.06 97 THR A CA 1
ATOM 739 C C . THR A 1 97 ? 17.424 -2.681 -12.920 1.00 76.06 97 THR A C 1
ATOM 741 O O . THR A 1 97 ? 18.551 -2.624 -13.384 1.00 76.06 97 THR A O 1
ATOM 744 N N . LEU A 1 98 ? 16.475 -3.450 -13.464 1.00 69.88 98 LEU A N 1
ATOM 745 C CA . LEU A 1 98 ? 16.689 -4.228 -14.694 1.00 69.88 98 LEU A CA 1
ATOM 746 C C . LEU A 1 98 ? 16.720 -3.374 -15.971 1.00 69.88 98 LEU A C 1
ATOM 748 O O . LEU A 1 98 ? 17.190 -3.850 -17.003 1.00 69.88 98 LEU A O 1
ATOM 752 N N . ALA A 1 99 ? 16.154 -2.167 -15.932 1.00 64.38 99 ALA A N 1
ATOM 753 C CA . ALA A 1 99 ? 16.093 -1.257 -17.073 1.00 64.38 99 ALA A CA 1
ATOM 754 C C . ALA A 1 99 ? 17.266 -0.259 -17.135 1.00 64.38 99 ALA A C 1
ATOM 756 O O . ALA A 1 99 ? 17.440 0.375 -18.178 1.00 64.38 99 ALA A O 1
ATOM 757 N N . GLY A 1 100 ? 18.015 -0.095 -16.038 1.00 51.03 100 GLY A N 1
ATOM 758 C CA . GLY A 1 100 ? 19.242 0.710 -15.958 1.00 51.03 100 GLY A CA 1
ATOM 759 C C . GLY A 1 100 ? 20.486 -0.098 -16.295 1.00 51.03 100 GLY A C 1
ATOM 760 O O . GLY A 1 100 ? 21.410 0.511 -16.875 1.00 51.03 100 GLY A O 1
#